Protein AF-A0A958J9A2-F1 (afdb_monomer)

Radius of gyration: 17.76 Å; Cα contacts (8 Å, |Δi|>4): 123; chains: 1; bounding box: 34×30×46 Å

pLDDT: mean 90.01, std 8.42, range [63.38, 97.56]

Structure (mmCIF, N/CA/C/O backbone):
data_AF-A0A958J9A2-F1
#
_entry.id   AF-A0A958J9A2-F1
#
loop_
_atom_site.group_PDB
_atom_site.id
_atom_site.type_symbol
_atom_site.label_atom_id
_atom_site.label_alt_id
_atom_site.label_comp_id
_atom_site.label_asym_id
_atom_site.label_entity_id
_atom_site.label_seq_id
_atom_site.pdbx_PDB_ins_code
_atom_site.Cartn_x
_atom_site.Cartn_y
_atom_site.Cartn_z
_atom_site.occupancy
_atom_site.B_iso_or_equiv
_atom_site.auth_seq_id
_atom_site.auth_comp_id
_atom_site.auth_asym_id
_atom_site.auth_atom_id
_atom_site.pdbx_PDB_model_num
ATOM 1 N N . GLY A 1 1 ? 11.089 -7.197 -10.834 1.00 94.62 1 GLY A N 1
ATOM 2 C CA . GLY A 1 1 ? 10.833 -5.762 -10.682 1.00 94.62 1 GLY A CA 1
ATOM 3 C C . GLY A 1 1 ? 10.872 -5.368 -9.224 1.00 94.62 1 GLY A C 1
ATOM 4 O O . GLY A 1 1 ? 11.139 -6.204 -8.366 1.00 94.62 1 GLY A O 1
ATOM 5 N N . TRP A 1 2 ? 10.614 -4.107 -8.929 1.00 96.62 2 TRP A N 1
ATOM 6 C CA . TRP A 1 2 ? 10.572 -3.596 -7.569 1.00 96.62 2 TRP A CA 1
ATOM 7 C C . TRP A 1 2 ? 9.723 -2.329 -7.471 1.00 96.62 2 TRP A C 1
ATOM 9 O O . TRP A 1 2 ? 9.489 -1.644 -8.465 1.00 96.62 2 TRP A O 1
ATOM 19 N N . VAL A 1 3 ? 9.296 -2.008 -6.252 1.00 96.62 3 VAL A N 1
ATOM 20 C CA . VAL A 1 3 ? 8.685 -0.723 -5.890 1.00 96.62 3 VAL A CA 1
ATOM 21 C C . VAL A 1 3 ? 9.413 -0.114 -4.697 1.00 96.62 3 VAL A C 1
ATOM 23 O O . VAL A 1 3 ? 9.857 -0.834 -3.800 1.00 96.62 3 VAL A O 1
ATOM 26 N N . GLN A 1 4 ? 9.560 1.208 -4.688 1.00 94.62 4 GLN A N 1
ATOM 27 C CA . GLN A 1 4 ? 10.255 1.947 -3.641 1.00 94.62 4 GLN A CA 1
ATOM 28 C C . GLN A 1 4 ? 9.584 3.296 -3.377 1.00 94.62 4 GLN A C 1
ATOM 30 O O . GLN A 1 4 ? 9.312 4.058 -4.303 1.00 94.62 4 GLN A O 1
ATOM 35 N N . ASN A 1 5 ? 9.394 3.627 -2.099 1.00 91.00 5 ASN A N 1
ATOM 36 C CA . ASN A 1 5 ? 9.052 4.990 -1.701 1.00 91.00 5 ASN A CA 1
ATOM 37 C C . ASN A 1 5 ? 10.296 5.882 -1.802 1.00 91.00 5 ASN A C 1
ATOM 39 O O . ASN A 1 5 ? 11.315 5.613 -1.155 1.00 91.00 5 ASN A O 1
ATOM 43 N N . ALA A 1 6 ? 10.189 6.940 -2.598 1.00 88.50 6 ALA A N 1
ATOM 44 C CA . ALA A 1 6 ? 11.208 7.952 -2.824 1.00 88.50 6 ALA A CA 1
ATOM 45 C C . ALA A 1 6 ? 10.767 9.321 -2.278 1.00 88.50 6 ALA A C 1
ATOM 47 O O . ALA A 1 6 ? 9.602 9.539 -1.948 1.00 88.50 6 ALA A O 1
ATOM 48 N N . SER A 1 7 ? 11.689 10.284 -2.207 1.00 82.81 7 SER A N 1
ATOM 49 C CA . SER A 1 7 ? 11.414 11.640 -1.693 1.00 82.81 7 SER A CA 1
ATOM 50 C C . SER A 1 7 ? 10.338 12.410 -2.478 1.00 82.81 7 SER A C 1
ATOM 52 O O . SER A 1 7 ? 9.686 13.291 -1.914 1.00 82.81 7 SER A O 1
ATOM 54 N N . ARG A 1 8 ? 10.117 12.061 -3.754 1.00 82.88 8 ARG A N 1
ATOM 55 C CA . ARG A 1 8 ? 9.135 12.695 -4.654 1.00 82.88 8 ARG A CA 1
ATOM 56 C C . ARG A 1 8 ? 7.876 11.862 -4.925 1.00 82.88 8 ARG A C 1
ATOM 58 O O . ARG A 1 8 ? 7.011 12.314 -5.664 1.00 82.88 8 ARG A O 1
ATOM 65 N N . GLY A 1 9 ? 7.764 10.654 -4.371 1.00 88.19 9 GLY A N 1
ATOM 66 C CA . GLY A 1 9 ? 6.651 9.751 -4.673 1.00 88.19 9 GLY A CA 1
ATOM 67 C C . GLY A 1 9 ? 7.067 8.286 -4.672 1.00 88.19 9 GLY A C 1
ATOM 68 O O . GLY A 1 9 ? 7.893 7.869 -3.866 1.00 88.19 9 GLY A O 1
ATOM 69 N N . VAL A 1 10 ? 6.492 7.499 -5.577 1.00 91.75 10 VAL A N 1
ATOM 70 C CA . VAL A 1 10 ? 6.741 6.057 -5.679 1.00 91.75 10 VAL A CA 1
ATOM 71 C C . VAL A 1 10 ? 7.467 5.761 -6.987 1.00 91.75 10 VAL A C 1
ATOM 73 O O . VAL A 1 10 ? 7.008 6.165 -8.051 1.00 91.75 10 VAL A O 1
ATOM 76 N N . LEU A 1 11 ? 8.591 5.051 -6.903 1.00 93.88 11 LEU A N 1
ATOM 77 C CA . LEU A 1 11 ? 9.329 4.546 -8.059 1.00 93.88 11 LEU A CA 1
ATOM 78 C C . LEU A 1 11 ? 9.040 3.062 -8.243 1.00 93.88 11 LEU A C 1
ATOM 80 O O . LEU A 1 11 ? 9.047 2.299 -7.274 1.00 93.88 11 LEU A O 1
ATOM 84 N N . ILE A 1 12 ? 8.790 2.664 -9.487 1.00 95.94 12 ILE A N 1
ATOM 85 C CA . ILE A 1 12 ? 8.448 1.293 -9.857 1.00 95.94 12 ILE A CA 1
ATOM 86 C C . ILE A 1 12 ? 9.292 0.899 -11.067 1.00 95.94 12 ILE A C 1
ATOM 88 O O . ILE A 1 12 ? 9.311 1.613 -12.065 1.00 95.94 12 ILE A O 1
ATOM 92 N N . GLU A 1 13 ? 9.941 -0.259 -10.996 1.00 96.50 13 GLU A N 1
ATOM 93 C CA . GLU A 1 13 ? 10.573 -0.907 -12.146 1.00 96.50 13 GLU A CA 1
ATOM 94 C C . GLU A 1 13 ? 9.925 -2.280 -12.326 1.00 96.50 13 GLU A C 1
ATOM 96 O O . GLU A 1 13 ? 9.970 -3.134 -11.437 1.00 96.50 13 GLU A O 1
ATOM 101 N N . VAL A 1 14 ? 9.289 -2.502 -13.470 1.00 96.38 14 VAL A N 1
ATOM 102 C CA . VAL A 1 14 ? 8.634 -3.767 -13.817 1.00 96.38 14 VAL A CA 1
ATOM 103 C C . VAL A 1 14 ? 9.166 -4.257 -15.151 1.00 96.38 14 VAL A C 1
ATOM 105 O O . VAL A 1 14 ? 9.458 -3.470 -16.043 1.00 96.38 14 VAL A O 1
ATOM 108 N N . GLU A 1 15 ? 9.298 -5.571 -15.268 1.00 96.62 15 GLU A N 1
ATOM 109 C CA . GLU A 1 15 ? 9.814 -6.238 -16.456 1.00 96.62 15 GLU A CA 1
ATOM 110 C C . GLU A 1 15 ? 8.806 -7.307 -16.867 1.00 96.62 15 GLU A C 1
ATOM 112 O O . GLU A 1 15 ? 8.262 -8.011 -16.014 1.00 96.62 15 GLU A O 1
ATOM 117 N N . GLY A 1 16 ? 8.515 -7.391 -18.161 1.00 94.75 16 GLY A N 1
ATOM 118 C CA . GLY A 1 16 ? 7.512 -8.299 -18.697 1.00 94.75 16 GLY A CA 1
ATOM 119 C C . GLY A 1 16 ? 7.237 -8.032 -20.170 1.00 94.75 16 GLY A C 1
ATOM 120 O O . GLY A 1 16 ? 7.889 -7.207 -20.807 1.00 94.75 16 GLY A O 1
ATOM 121 N N . THR A 1 17 ? 6.249 -8.732 -20.721 1.00 95.44 17 THR A N 1
ATOM 122 C CA . THR A 1 17 ? 5.811 -8.500 -22.101 1.00 95.44 17 THR A CA 1
ATOM 123 C C . THR A 1 17 ? 5.141 -7.133 -22.236 1.00 95.44 17 THR A C 1
ATOM 125 O O . THR A 1 17 ? 4.502 -6.651 -21.301 1.00 95.44 17 THR A O 1
ATOM 128 N N . MET A 1 18 ? 5.198 -6.533 -23.428 1.00 94.50 18 MET A N 1
ATOM 129 C CA . MET A 1 18 ? 4.540 -5.244 -23.694 1.00 94.50 18 MET 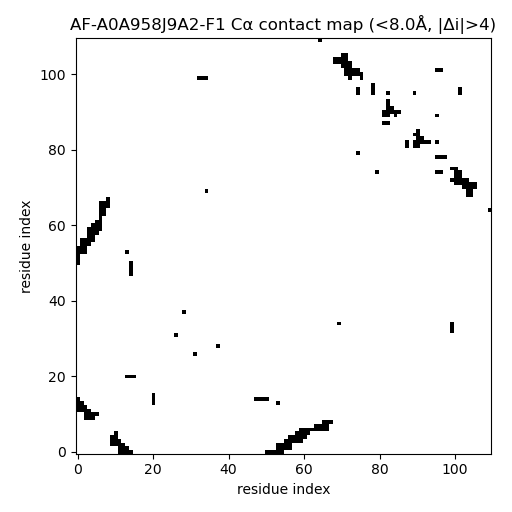A CA 1
ATOM 130 C C . MET A 1 18 ? 3.039 -5.255 -23.370 1.00 94.50 18 MET A C 1
ATOM 132 O O . MET A 1 18 ? 2.512 -4.268 -22.866 1.00 94.50 18 MET A O 1
ATOM 136 N N . ALA A 1 19 ? 2.356 -6.383 -23.593 1.00 96.56 19 ALA A N 1
ATOM 137 C CA . ALA A 1 19 ? 0.949 -6.541 -23.232 1.00 96.56 19 ALA A CA 1
ATOM 138 C C . ALA A 1 19 ? 0.735 -6.494 -21.708 1.00 96.56 19 ALA A C 1
ATOM 140 O O . ALA A 1 19 ? -0.143 -5.776 -21.231 1.00 96.56 19 ALA A O 1
ATOM 141 N N . ALA A 1 20 ? 1.559 -7.211 -20.937 1.00 95.69 20 ALA A N 1
ATOM 142 C CA . ALA A 1 20 ? 1.479 -7.205 -19.479 1.00 95.69 20 ALA A CA 1
ATOM 143 C C . ALA A 1 20 ? 1.817 -5.824 -18.894 1.00 95.69 20 ALA A C 1
ATOM 145 O O . ALA A 1 20 ? 1.130 -5.361 -17.984 1.00 95.69 20 ALA A O 1
ATOM 146 N N . LEU A 1 21 ? 2.826 -5.144 -19.450 1.00 95.44 21 LEU A N 1
ATOM 147 C CA . LEU A 1 21 ? 3.190 -3.779 -19.064 1.00 95.44 21 LEU A CA 1
ATOM 148 C C . LEU A 1 21 ? 2.060 -2.786 -19.364 1.00 95.44 21 LEU A C 1
ATOM 150 O O . LEU A 1 21 ? 1.734 -1.962 -18.513 1.00 95.44 21 LEU A O 1
ATOM 154 N N . GLY A 1 22 ? 1.406 -2.904 -20.524 1.00 95.31 22 GLY A N 1
ATOM 155 C CA . GLY A 1 22 ? 0.248 -2.078 -20.874 1.00 95.31 22 GLY A CA 1
ATOM 156 C C . GLY A 1 22 ? -0.915 -2.245 -19.893 1.00 95.31 22 GLY A C 1
ATOM 157 O O . GLY A 1 22 ? -1.480 -1.256 -19.428 1.00 95.31 22 GLY A O 1
ATOM 158 N N . VAL A 1 23 ? -1.231 -3.488 -19.511 1.00 96.69 23 VAL A N 1
ATOM 159 C CA . VAL A 1 23 ? -2.256 -3.775 -18.493 1.00 96.69 23 VAL A CA 1
ATOM 160 C C . VAL A 1 23 ? -1.857 -3.203 -17.133 1.00 96.69 23 VAL A C 1
ATOM 162 O O . VAL A 1 23 ? -2.680 -2.579 -16.468 1.00 96.69 23 VAL A O 1
ATOM 165 N N . PHE A 1 24 ? -0.604 -3.386 -16.717 1.00 95.56 24 PHE A N 1
ATOM 166 C CA . PHE A 1 24 ? -0.107 -2.866 -15.444 1.00 95.56 24 PHE A CA 1
ATOM 167 C C . PHE A 1 24 ? -0.262 -1.342 -15.356 1.00 95.56 24 PHE A C 1
ATOM 169 O O . PHE A 1 24 ? -0.841 -0.836 -14.395 1.00 95.56 24 PHE A O 1
ATOM 176 N N . LEU A 1 25 ? 0.177 -0.620 -16.389 1.00 94.50 25 LEU A N 1
ATOM 177 C CA . LEU A 1 25 ? 0.084 0.839 -16.459 1.00 94.50 25 LEU A CA 1
ATOM 178 C C . LEU A 1 25 ? -1.367 1.334 -16.454 1.00 94.50 25 LEU A C 1
ATOM 180 O O . LEU A 1 25 ? -1.676 2.303 -15.764 1.00 94.50 25 LEU A O 1
ATOM 184 N N . ALA A 1 26 ? -2.270 0.648 -17.162 1.00 94.62 26 ALA A N 1
ATOM 185 C CA . ALA A 1 26 ? -3.690 0.994 -17.180 1.00 94.62 26 ALA A CA 1
ATOM 186 C C . ALA A 1 26 ? -4.377 0.781 -15.818 1.00 94.62 26 ALA A C 1
ATOM 188 O O . ALA A 1 26 ? -5.263 1.553 -15.446 1.00 94.62 26 ALA A O 1
ATOM 189 N N . ARG A 1 27 ? -3.956 -0.237 -15.055 1.00 95.81 27 ARG A N 1
ATOM 190 C CA . ARG A 1 27 ? -4.542 -0.570 -13.747 1.00 95.81 27 ARG A CA 1
ATOM 191 C C . ARG A 1 27 ? -4.132 0.394 -12.639 1.00 95.81 27 ARG A C 1
ATOM 193 O O . ARG A 1 27 ? -4.937 0.617 -11.743 1.00 95.81 27 ARG A O 1
ATOM 200 N N . ILE A 1 28 ? -2.947 1.011 -12.694 1.00 94.00 28 ILE A N 1
ATOM 201 C CA . ILE A 1 28 ? -2.481 1.953 -11.654 1.00 94.00 28 ILE A CA 1
ATOM 202 C C . ILE A 1 28 ? -3.521 3.046 -11.339 1.00 94.00 28 ILE A C 1
ATOM 204 O O . ILE A 1 28 ? -3.914 3.155 -10.179 1.00 94.00 28 ILE A O 1
ATOM 208 N N . PRO A 1 29 ? -4.000 3.857 -12.303 1.00 91.44 29 PRO A N 1
ATOM 209 C CA . PRO A 1 29 ? -4.974 4.905 -12.003 1.00 91.44 29 PRO A CA 1
ATOM 210 C C . PRO A 1 29 ? -6.372 4.362 -11.665 1.00 91.44 29 PRO A C 1
ATOM 212 O O . PRO A 1 29 ? -7.103 5.024 -10.930 1.00 91.44 29 PRO A O 1
ATOM 215 N N . GLN A 1 30 ? -6.743 3.184 -12.180 1.00 92.25 30 GLN A N 1
ATOM 216 C CA . GLN A 1 30 ? -8.074 2.584 -12.003 1.00 92.25 30 GLN A CA 1
ATOM 217 C C . GLN A 1 30 ? -8.239 1.889 -10.646 1.00 92.25 30 GLN A C 1
ATOM 219 O O . GLN A 1 30 ? -9.298 1.968 -10.032 1.00 92.25 30 GLN A O 1
ATOM 224 N N . GLU A 1 31 ? -7.185 1.227 -10.173 1.00 93.62 31 GLU A N 1
ATOM 225 C CA . GLU A 1 31 ? -7.185 0.393 -8.966 1.00 93.62 31 GLU A CA 1
ATOM 226 C C . GLU A 1 31 ? -6.390 1.022 -7.817 1.00 93.62 31 GLU A C 1
ATOM 228 O O . GLU A 1 31 ? -6.125 0.371 -6.802 1.00 93.62 31 GLU A O 1
ATOM 233 N N . LYS A 1 32 ? -5.995 2.297 -7.948 1.00 88.81 32 LYS A N 1
ATOM 234 C CA . LYS A 1 32 ? -5.334 3.022 -6.861 1.00 88.81 32 LYS A CA 1
ATOM 235 C C . LYS A 1 32 ? -6.199 2.991 -5.590 1.00 88.81 32 LYS A C 1
ATOM 237 O O . LYS A 1 32 ? -7.428 3.074 -5.678 1.00 88.81 32 LYS A O 1
ATOM 242 N N . PRO A 1 33 ? -5.584 2.974 -4.394 1.00 86.12 33 PRO A N 1
ATOM 243 C CA . PRO A 1 33 ? -6.325 3.124 -3.149 1.00 86.12 33 PRO A CA 1
ATOM 244 C C . PRO A 1 3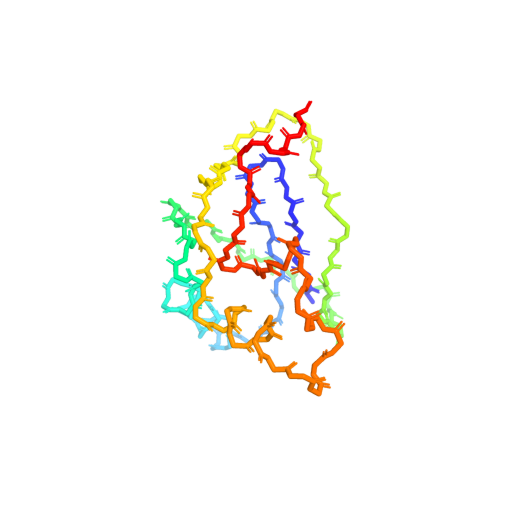3 ? -7.209 4.378 -3.173 1.00 86.12 33 PRO A C 1
ATOM 246 O O . PRO A 1 33 ? -6.810 5.414 -3.707 1.00 86.12 33 PRO A O 1
ATOM 249 N N . ALA A 1 34 ? -8.388 4.313 -2.549 1.00 82.62 34 ALA A N 1
ATOM 250 C CA . ALA A 1 34 ? -9.362 5.412 -2.574 1.00 82.62 34 ALA A CA 1
ATOM 251 C C . ALA A 1 34 ? -8.777 6.751 -2.086 1.00 82.62 34 ALA A C 1
ATOM 253 O O . ALA A 1 34 ? -9.076 7.803 -2.641 1.00 82.62 34 ALA A O 1
ATOM 254 N N . GLN A 1 35 ? -7.892 6.689 -1.088 1.00 80.25 35 GLN A N 1
ATOM 255 C CA . GLN A 1 35 ? -7.238 7.852 -0.485 1.00 80.25 35 GLN A CA 1
ATOM 256 C C . GLN A 1 35 ? -6.018 8.346 -1.282 1.00 80.25 35 GLN A C 1
ATOM 258 O O . GLN A 1 35 ? -5.476 9.404 -0.981 1.00 80.25 35 GLN A O 1
ATOM 263 N N . ALA A 1 36 ? -5.545 7.596 -2.284 1.00 84.31 36 ALA A N 1
ATOM 264 C CA . ALA A 1 36 ? -4.384 7.991 -3.070 1.00 84.31 36 ALA A CA 1
ATOM 265 C C . ALA A 1 36 ? -4.761 9.087 -4.078 1.00 84.31 36 ALA A C 1
ATOM 267 O O . ALA A 1 36 ? -5.642 8.895 -4.923 1.00 84.31 36 ALA A O 1
ATOM 268 N N . CYS A 1 37 ? -4.055 10.217 -4.026 1.00 84.50 37 CYS A N 1
ATOM 269 C CA . CYS A 1 37 ? -4.132 11.266 -5.037 1.00 84.50 37 CYS A CA 1
ATOM 270 C C . CYS A 1 37 ? -2.952 11.122 -6.003 1.00 84.50 37 CYS A C 1
ATOM 272 O O . CYS A 1 37 ? -1.798 11.272 -5.605 1.00 84.50 37 CYS A O 1
ATOM 274 N N . LEU A 1 38 ? -3.244 10.789 -7.260 1.00 87.50 38 LEU A N 1
ATOM 275 C CA . LEU A 1 38 ? -2.240 10.605 -8.303 1.00 87.50 38 LEU A CA 1
ATOM 276 C C . LEU A 1 38 ? -2.140 11.897 -9.118 1.00 87.50 38 LEU A C 1
ATOM 278 O O . LEU A 1 38 ? -3.060 12.215 -9.864 1.00 87.50 38 LEU A O 1
ATOM 282 N N . LEU A 1 39 ? -1.050 12.647 -8.942 1.00 87.69 39 LEU A N 1
ATOM 283 C CA . LEU A 1 39 ? -0.829 13.907 -9.662 1.00 87.69 39 LEU A CA 1
ATOM 284 C C . LEU A 1 39 ? -0.309 13.677 -11.084 1.00 87.69 39 LEU A C 1
ATOM 286 O O . LEU A 1 39 ? -0.759 14.323 -12.025 1.00 87.69 39 LEU A O 1
ATOM 290 N N . SER A 1 40 ? 0.643 12.759 -11.232 1.00 89.31 40 SER A N 1
ATOM 291 C CA . SER A 1 40 ? 1.254 12.411 -12.509 1.00 89.31 40 SER A CA 1
ATOM 292 C C . SER A 1 40 ? 1.755 10.968 -12.494 1.00 89.31 40 SER A C 1
ATOM 294 O O . SER A 1 40 ? 1.995 10.381 -11.436 1.00 89.31 40 SER A O 1
ATOM 296 N N . VAL A 1 41 ? 1.894 10.398 -13.691 1.00 92.06 41 VAL A N 1
ATOM 297 C CA . VAL A 1 41 ? 2.563 9.119 -13.939 1.00 92.06 41 VAL A CA 1
ATOM 298 C C . VAL A 1 41 ? 3.544 9.346 -15.076 1.00 92.06 41 VAL A C 1
ATOM 300 O O . VAL A 1 41 ? 3.146 9.753 -16.165 1.00 92.06 41 VAL A O 1
ATOM 303 N N . GLU A 1 42 ? 4.816 9.080 -14.816 1.00 92.88 42 GLU A N 1
ATOM 304 C CA . GLU A 1 42 ? 5.882 9.141 -15.811 1.00 92.88 42 GLU A CA 1
ATOM 305 C C . GLU A 1 42 ? 6.410 7.727 -16.040 1.00 92.88 42 GLU A C 1
ATOM 307 O O . GLU A 1 42 ? 6.632 6.976 -15.088 1.00 92.88 42 GLU A O 1
ATOM 312 N N . GLN A 1 43 ? 6.590 7.351 -17.305 1.00 93.75 43 GLN A N 1
ATOM 313 C CA . GLN A 1 43 ? 7.052 6.021 -17.689 1.00 93.75 43 GLN A CA 1
ATOM 314 C C . GLN A 1 43 ? 8.167 6.118 -18.725 1.00 93.75 43 GLN A C 1
ATOM 316 O O . GLN A 1 43 ? 8.114 6.942 -19.639 1.00 93.75 43 GLN A O 1
ATOM 321 N N . VAL A 1 44 ? 9.155 5.239 -18.597 1.00 95.31 44 VAL A N 1
ATOM 322 C CA . VAL A 1 44 ? 10.264 5.086 -19.541 1.00 95.31 44 VAL A CA 1
ATOM 323 C C . VAL A 1 44 ? 10.495 3.592 -19.744 1.00 95.31 44 VAL A C 1
ATOM 325 O O . VAL A 1 44 ? 10.434 2.823 -18.786 1.00 95.31 44 VAL A O 1
ATOM 328 N N . TYR A 1 45 ? 10.743 3.179 -20.986 1.00 95.00 45 TYR A N 1
ATOM 329 C CA . TYR A 1 45 ? 11.115 1.801 -21.301 1.00 95.00 45 TYR A CA 1
ATOM 330 C C . TYR A 1 45 ? 12.626 1.621 -21.153 1.00 95.00 45 TYR A C 1
ATOM 332 O O . TYR A 1 45 ? 13.400 2.463 -21.606 1.00 95.00 45 TYR A O 1
ATOM 340 N N . LEU A 1 46 ? 13.026 0.528 -20.510 1.00 94.06 46 LEU A N 1
ATOM 341 C CA . LEU A 1 46 ? 14.415 0.172 -20.232 1.00 94.06 46 LEU A CA 1
ATOM 342 C C . LEU A 1 46 ? 14.710 -1.222 -20.782 1.00 94.06 46 LEU A 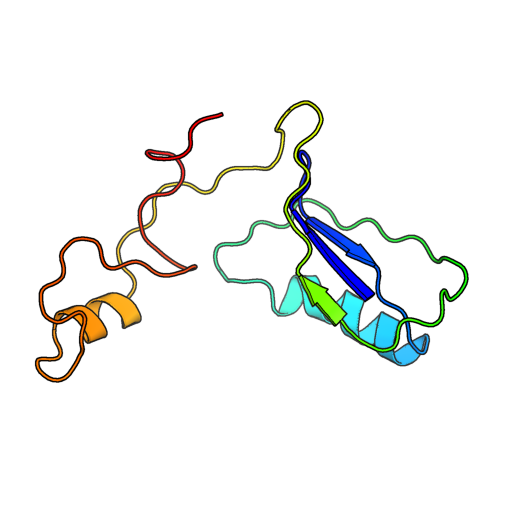C 1
ATOM 344 O O . LEU A 1 46 ? 13.789 -2.015 -20.999 1.00 94.06 46 LEU A O 1
ATOM 348 N N . ASP A 1 47 ? 15.993 -1.527 -20.953 1.00 94.50 47 ASP A N 1
ATOM 349 C CA . ASP A 1 47 ? 16.417 -2.875 -21.307 1.00 94.50 47 ASP A CA 1
ATOM 350 C C . ASP A 1 47 ? 16.098 -3.870 -20.175 1.00 94.50 47 ASP A C 1
ATOM 352 O O . ASP A 1 47 ? 16.258 -3.533 -18.993 1.00 94.50 47 ASP A O 1
ATOM 356 N N .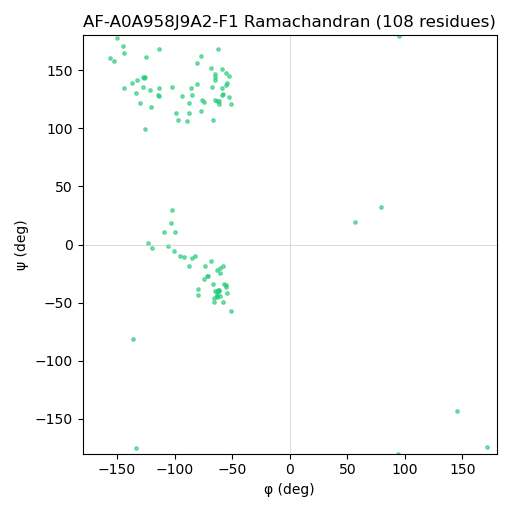 PRO A 1 48 ? 15.670 -5.103 -20.508 1.00 92.69 48 PRO A N 1
ATOM 357 C CA . PRO A 1 48 ? 15.373 -6.130 -19.517 1.00 92.69 48 PRO A CA 1
ATOM 358 C C . PRO A 1 48 ? 16.597 -6.438 -18.649 1.00 92.69 48 PRO A C 1
ATOM 360 O O . PRO A 1 48 ? 17.702 -6.635 -19.157 1.00 92.69 48 PRO A O 1
ATOM 363 N N . ARG A 1 49 ? 16.398 -6.527 -17.333 1.00 93.62 49 ARG A N 1
ATOM 364 C CA . ARG A 1 49 ? 17.451 -6.886 -16.371 1.00 93.62 49 ARG A CA 1
ATOM 365 C C . ARG A 1 49 ? 17.375 -8.342 -15.921 1.00 93.62 49 ARG A C 1
ATOM 367 O O . ARG A 1 49 ? 18.264 -8.791 -15.201 1.00 93.62 49 ARG A O 1
ATOM 374 N N . GLY A 1 50 ? 16.346 -9.083 -16.333 1.00 94.00 50 GLY A N 1
ATOM 375 C CA . GLY A 1 50 ? 16.156 -10.490 -15.998 1.00 94.00 50 GLY A CA 1
ATOM 376 C C . GLY A 1 50 ? 15.587 -10.708 -14.598 1.00 94.00 50 GLY A C 1
ATOM 377 O O . GLY A 1 50 ? 15.928 -11.698 -13.942 1.00 94.00 50 GLY A O 1
ATOM 378 N N . TYR A 1 51 ? 14.747 -9.794 -14.100 1.00 94.12 51 TYR A N 1
ATOM 379 C CA . TYR A 1 51 ? 14.163 -9.940 -12.767 1.00 94.12 51 TYR A CA 1
ATOM 380 C C . TYR A 1 51 ? 13.270 -11.184 -12.650 1.00 94.12 51 TYR A C 1
ATOM 382 O O . TYR A 1 51 ? 12.261 -11.298 -13.336 1.00 94.12 51 TYR A O 1
ATOM 390 N N . GLN A 1 52 ? 13.577 -12.057 -11.689 1.00 93.44 52 GLN A N 1
ATOM 391 C CA . GLN A 1 52 ? 12.807 -13.287 -11.438 1.00 93.44 52 GLN A CA 1
ATOM 392 C C . GLN A 1 52 ? 11.616 -13.090 -10.488 1.00 93.44 52 GLN A C 1
ATOM 394 O O . GLN A 1 52 ? 10.713 -13.918 -10.433 1.00 93.44 52 GLN A O 1
ATOM 399 N N . GLN A 1 53 ? 11.612 -11.999 -9.721 1.00 95.19 53 GLN A N 1
ATOM 400 C CA . GLN A 1 53 ? 10.595 -11.718 -8.710 1.00 95.19 53 GLN A CA 1
ATOM 401 C C . GLN A 1 53 ? 10.286 -10.225 -8.606 1.00 95.19 53 GLN A C 1
ATOM 403 O O . GLN A 1 53 ? 10.965 -9.384 -9.209 1.00 95.19 53 GLN A O 1
ATOM 408 N N . PHE A 1 54 ? 9.239 -9.897 -7.851 1.00 96.19 54 PHE A N 1
ATOM 409 C CA . PHE A 1 54 ? 8.851 -8.527 -7.538 1.00 96.19 54 PHE A CA 1
ATOM 410 C C . PHE A 1 54 ? 9.003 -8.250 -6.043 1.00 96.19 54 PHE A C 1
ATOM 412 O O . PHE A 1 54 ? 8.479 -8.997 -5.221 1.00 96.19 54 PHE A O 1
ATOM 419 N N . GLU A 1 55 ? 9.698 -7.168 -5.693 1.00 96.81 55 GLU A N 1
ATOM 420 C CA . GLU A 1 55 ? 10.040 -6.851 -4.303 1.00 96.81 55 GLU A CA 1
ATOM 421 C C . GLU A 1 55 ? 9.634 -5.431 -3.896 1.00 96.81 55 GLU A C 1
ATOM 423 O O . GLU A 1 55 ? 9.772 -4.473 -4.659 1.00 96.81 55 GLU A O 1
ATOM 428 N N . ILE A 1 56 ? 9.206 -5.275 -2.642 1.00 96.38 56 ILE A N 1
ATOM 429 C CA . ILE A 1 56 ? 9.024 -3.964 -2.010 1.00 96.38 56 ILE A CA 1
ATOM 430 C C . ILE A 1 56 ? 10.351 -3.584 -1.347 1.00 96.38 56 ILE A C 1
ATOM 432 O O . ILE A 1 56 ? 10.734 -4.155 -0.325 1.00 96.38 56 ILE A O 1
ATOM 436 N N . ARG A 1 57 ? 11.079 -2.635 -1.941 1.00 95.06 57 ARG A N 1
ATOM 437 C CA . ARG A 1 57 ? 12.393 -2.197 -1.451 1.00 95.06 57 ARG A CA 1
ATOM 438 C C . ARG A 1 57 ? 12.264 -1.210 -0.296 1.00 95.06 57 ARG A C 1
ATOM 440 O O . ARG A 1 57 ? 11.277 -0.486 -0.175 1.00 95.06 57 ARG A O 1
ATOM 447 N N . LYS A 1 58 ? 13.317 -1.139 0.529 1.00 92.69 58 LYS A N 1
ATOM 448 C CA . LYS A 1 58 ? 13.442 -0.120 1.583 1.00 92.69 58 LYS A CA 1
ATOM 449 C C . LYS A 1 58 ? 13.309 1.277 0.981 1.00 92.69 58 LYS A C 1
ATOM 451 O O . LYS A 1 58 ? 13.908 1.555 -0.058 1.00 92.69 58 LYS A O 1
ATOM 456 N N . SER A 1 59 ? 12.564 2.148 1.651 1.00 89.69 59 SER A N 1
ATOM 457 C CA . SER A 1 59 ? 12.412 3.546 1.249 1.00 89.69 59 SER A CA 1
ATOM 458 C C . SER A 1 59 ? 13.774 4.223 1.091 1.00 89.69 59 SER A C 1
ATOM 460 O O . SER A 1 59 ? 14.670 4.019 1.911 1.00 89.69 59 SER A O 1
ATOM 462 N N . ASN A 1 60 ? 13.918 5.045 0.055 1.00 83.69 60 ASN A N 1
ATOM 463 C CA . ASN A 1 60 ? 15.080 5.905 -0.133 1.00 83.69 60 ASN A CA 1
ATOM 464 C C . ASN A 1 60 ? 14.609 7.346 -0.302 1.00 83.69 60 ASN A C 1
ATOM 466 O O . ASN A 1 60 ? 14.188 7.764 -1.375 1.00 83.69 60 ASN A O 1
ATOM 470 N N . THR A 1 61 ? 14.686 8.109 0.780 1.00 71.81 61 THR A N 1
ATOM 471 C CA . THR A 1 61 ? 14.225 9.497 0.829 1.00 71.81 61 THR A CA 1
ATOM 472 C C . THR A 1 61 ? 15.378 10.491 0.735 1.00 71.81 61 TH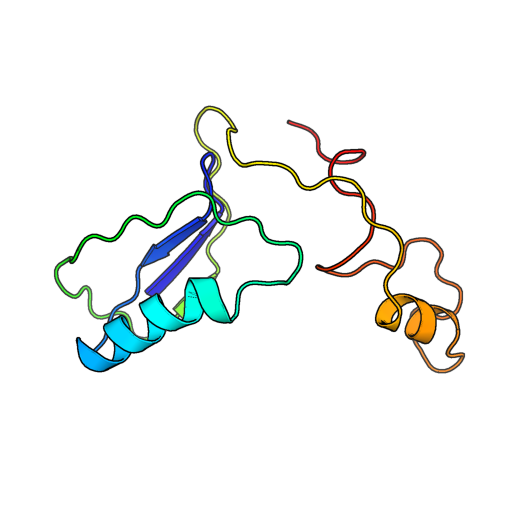R A C 1
ATOM 474 O O . THR A 1 61 ? 15.287 11.572 1.306 1.00 71.81 61 THR A O 1
ATOM 477 N N . ALA A 1 62 ? 16.472 10.146 0.049 1.00 71.81 62 ALA A N 1
ATOM 478 C CA . ALA A 1 62 ? 17.534 11.108 -0.217 1.00 71.81 62 ALA A CA 1
ATOM 479 C C . ALA A 1 62 ? 16.974 12.322 -0.993 1.00 71.81 62 ALA A C 1
ATOM 481 O O . ALA A 1 62 ? 16.278 12.172 -2.004 1.00 71.81 62 ALA A O 1
ATOM 482 N N . GLY A 1 63 ? 17.261 13.530 -0.501 1.00 65.75 63 GLY A N 1
ATOM 483 C CA . GLY A 1 63 ? 16.784 14.791 -1.076 1.00 65.75 63 GLY A CA 1
ATOM 484 C C . GLY A 1 63 ? 15.482 15.333 -0.458 1.00 65.75 63 GLY A C 1
ATOM 485 O O . GLY A 1 63 ? 14.931 14.743 0.469 1.00 65.75 63 GLY A O 1
ATOM 486 N N . PRO A 1 64 ? 14.990 16.489 -0.942 1.00 64.06 64 PRO A N 1
ATOM 487 C CA . PRO A 1 64 ? 13.849 17.181 -0.347 1.00 64.06 64 PRO A CA 1
ATOM 488 C C . PRO A 1 64 ? 12.556 16.361 -0.462 1.00 64.06 64 PRO A C 1
ATOM 490 O O . PRO A 1 64 ? 12.136 15.991 -1.564 1.00 64.06 64 PRO A O 1
ATOM 493 N N . LYS A 1 65 ? 11.912 16.105 0.685 1.00 65.44 65 LYS A N 1
ATOM 494 C CA . LYS A 1 65 ? 10.607 15.436 0.776 1.00 65.44 65 LYS A CA 1
ATOM 495 C C . LYS A 1 65 ? 9.536 16.343 0.166 1.00 65.44 65 LYS A C 1
ATOM 497 O O . LYS A 1 65 ? 9.173 17.362 0.740 1.00 65.44 65 LYS A O 1
ATOM 502 N N . THR A 1 66 ? 9.058 15.975 -1.014 1.00 66.81 66 THR A N 1
ATOM 503 C CA . THR A 1 66 ? 8.004 16.696 -1.755 1.00 66.81 66 THR A CA 1
ATOM 504 C C . THR A 1 66 ? 6.775 15.825 -2.000 1.00 66.81 66 THR A C 1
ATOM 506 O O . THR A 1 66 ? 5.777 16.306 -2.528 1.00 66.81 66 THR A O 1
ATOM 509 N N . ALA A 1 67 ? 6.822 14.553 -1.593 1.00 67.25 67 ALA A N 1
ATOM 510 C CA . ALA A 1 67 ? 5.660 13.680 -1.608 1.00 67.25 67 ALA A CA 1
ATOM 511 C C . ALA A 1 67 ? 4.539 14.267 -0.733 1.00 67.25 67 ALA A C 1
ATOM 513 O O . ALA A 1 67 ? 4.760 14.605 0.432 1.00 67.25 67 ALA A O 1
ATOM 514 N N . LEU A 1 68 ? 3.335 14.375 -1.302 1.00 71.31 68 LEU A N 1
ATOM 515 C CA . LEU A 1 68 ? 2.153 14.832 -0.580 1.00 71.31 68 LEU A CA 1
ATOM 516 C C . LEU A 1 68 ? 1.848 13.885 0.583 1.00 71.31 68 LEU A C 1
ATOM 518 O O . LEU A 1 68 ? 1.650 12.684 0.394 1.00 71.31 68 LEU A O 1
ATOM 522 N N . ILE A 1 69 ? 1.783 14.446 1.786 1.00 74.25 69 ILE A N 1
ATOM 523 C CA . ILE A 1 69 ? 1.342 13.732 2.978 1.00 74.25 69 ILE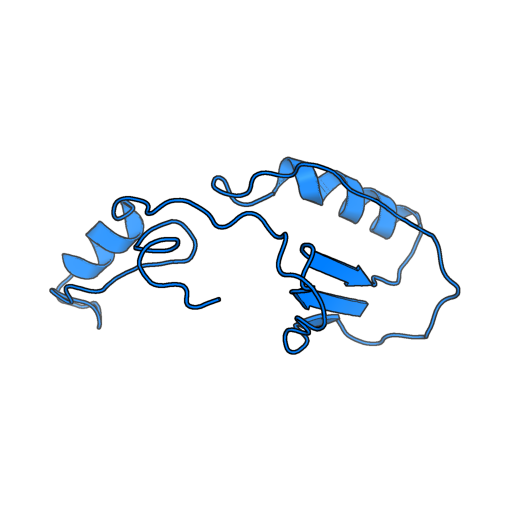 A CA 1
ATOM 524 C C . ILE A 1 69 ? -0.183 13.810 3.034 1.00 74.25 69 ILE A C 1
ATOM 526 O O . ILE A 1 69 ? -0.761 14.890 2.924 1.00 74.25 69 ILE A O 1
ATOM 530 N N . LEU A 1 70 ? -0.834 12.657 3.194 1.00 78.88 70 LEU A N 1
ATOM 531 C CA . LEU A 1 70 ? -2.284 12.611 3.360 1.00 78.88 70 LEU A CA 1
ATOM 532 C C . LEU A 1 70 ? -2.705 13.300 4.666 1.00 78.88 70 LEU A C 1
ATOM 534 O O . LEU A 1 70 ? -1.983 13.199 5.662 1.00 78.88 70 LEU A O 1
ATOM 538 N N . PRO A 1 71 ? -3.881 13.952 4.689 1.00 84.50 71 PRO A N 1
ATOM 539 C CA . PRO A 1 71 ? -4.461 14.432 5.934 1.00 84.50 71 PRO A CA 1
ATOM 540 C C . PRO A 1 71 ? -4.774 13.261 6.873 1.00 84.50 71 PRO A C 1
ATOM 542 O O . PRO A 1 71 ? -4.777 12.092 6.477 1.00 84.50 71 PRO A O 1
ATOM 545 N N . ASP A 1 72 ? -5.073 13.583 8.126 1.00 86.75 72 ASP A N 1
ATOM 546 C CA . ASP A 1 72 ? -5.593 12.606 9.077 1.00 86.75 72 ASP A CA 1
ATOM 547 C C . ASP A 1 72 ? -7.004 12.166 8.665 1.00 86.75 72 ASP A C 1
ATOM 549 O O . ASP A 1 72 ? -7.840 12.990 8.288 1.00 86.75 72 ASP A O 1
ATOM 553 N N . ILE A 1 73 ? -7.278 10.860 8.725 1.00 89.06 73 ILE A N 1
ATOM 554 C CA . ILE A 1 73 ? -8.534 10.274 8.238 1.00 89.06 73 ILE A CA 1
ATOM 555 C C . ILE A 1 73 ? -9.239 9.551 9.387 1.00 89.06 73 ILE A C 1
ATOM 557 O O . ILE A 1 73 ? -8.630 8.748 10.096 1.00 89.06 73 ILE A O 1
ATOM 561 N N . ALA A 1 74 ? -10.541 9.793 9.553 1.00 91.81 74 ALA A N 1
ATOM 562 C CA . ALA A 1 74 ? -11.357 9.118 10.562 1.00 91.81 74 ALA A CA 1
ATOM 563 C C . ALA A 1 74 ? -11.352 7.586 10.391 1.00 91.81 74 ALA A C 1
ATOM 565 O O . ALA A 1 74 ? -11.214 7.072 9.280 1.00 91.81 74 ALA A O 1
ATOM 566 N N . THR A 1 75 ? -11.516 6.850 11.493 1.00 93.12 75 THR A N 1
ATOM 567 C CA . THR A 1 75 ? -11.525 5.378 11.514 1.00 93.12 75 THR A CA 1
ATOM 568 C C . THR A 1 75 ? -12.521 4.802 10.504 1.00 93.12 75 THR A C 1
ATOM 570 O O . THR A 1 75 ? -13.696 5.162 10.504 1.00 93.12 75 THR A O 1
ATOM 573 N N . CYS A 1 76 ? -12.061 3.891 9.643 1.00 94.25 76 CYS A N 1
ATOM 574 C CA . CYS A 1 76 ? -12.912 3.285 8.621 1.00 94.25 76 CYS A CA 1
ATOM 575 C C . CYS A 1 76 ? -13.851 2.205 9.207 1.00 94.25 76 CYS A C 1
ATOM 577 O O . CYS A 1 76 ? -13.564 1.660 10.280 1.00 94.25 76 CYS A O 1
ATOM 579 N N . PRO A 1 77 ? -14.931 1.819 8.493 1.00 95.31 77 PRO A N 1
ATOM 580 C CA . PRO A 1 77 ? -15.874 0.798 8.962 1.00 95.31 77 PRO A CA 1
ATOM 581 C C . PRO A 1 77 ? -15.225 -0.554 9.285 1.00 95.31 77 PRO A C 1
ATOM 583 O O . PRO A 1 77 ? -15.631 -1.218 10.234 1.00 95.31 77 PRO A O 1
ATOM 586 N N . GLN A 1 78 ? -14.186 -0.943 8.539 1.00 94.88 78 GLN A N 1
ATOM 587 C CA . GLN A 1 78 ? -13.458 -2.189 8.785 1.00 94.88 78 GLN A CA 1
ATOM 588 C C . GLN A 1 78 ? -12.719 -2.152 10.126 1.00 94.88 78 GLN A C 1
ATOM 590 O O . GLN A 1 78 ? -12.872 -3.061 10.935 1.00 94.88 78 GLN A O 1
ATOM 595 N N . CYS A 1 79 ? -11.961 -1.085 10.396 1.00 95.44 79 CYS A N 1
ATOM 596 C CA . CYS A 1 79 ? -11.302 -0.917 11.689 1.00 95.44 79 CYS A CA 1
ATOM 597 C C . CYS A 1 79 ? -12.325 -0.822 12.825 1.00 95.44 79 CYS A C 1
ATOM 599 O O . CYS A 1 79 ? -12.112 -1.415 13.874 1.00 95.44 79 CYS A O 1
ATOM 601 N N . LEU A 1 80 ? -13.459 -0.145 12.617 1.00 96.25 80 LEU A N 1
ATOM 602 C CA . LEU A 1 80 ? -14.521 -0.081 13.622 1.00 96.25 80 LEU A CA 1
ATOM 603 C C . LEU A 1 80 ? -15.090 -1.470 13.955 1.00 96.25 80 LEU A C 1
ATOM 605 O O . LEU A 1 80 ? -15.333 -1.760 15.125 1.00 96.25 80 LEU A O 1
ATOM 609 N N . ALA A 1 81 ? -15.264 -2.339 12.957 1.00 96.69 81 ALA A N 1
ATOM 610 C CA . ALA A 1 81 ? -15.687 -3.720 13.176 1.00 96.69 81 ALA A CA 1
ATOM 611 C C . ALA A 1 81 ? -14.652 -4.512 13.995 1.00 96.69 81 ALA A C 1
ATOM 613 O O . ALA A 1 81 ? -15.025 -5.180 14.953 1.00 96.69 81 ALA A O 1
ATOM 614 N N . GLU A 1 82 ? -13.356 -4.377 13.686 1.00 96.38 82 GLU A N 1
ATOM 615 C CA . GLU A 1 82 ? -12.280 -5.050 14.433 1.00 96.38 82 GLU A CA 1
ATOM 616 C C . GLU A 1 82 ? -12.225 -4.631 15.909 1.00 96.38 82 GLU A C 1
ATOM 618 O O . GLU A 1 82 ? -11.988 -5.467 16.778 1.00 96.38 82 GLU A O 1
ATOM 623 N N . ILE A 1 83 ? -12.449 -3.348 16.209 1.00 97.06 83 ILE A N 1
ATOM 624 C CA . ILE A 1 83 ? -12.403 -2.836 17.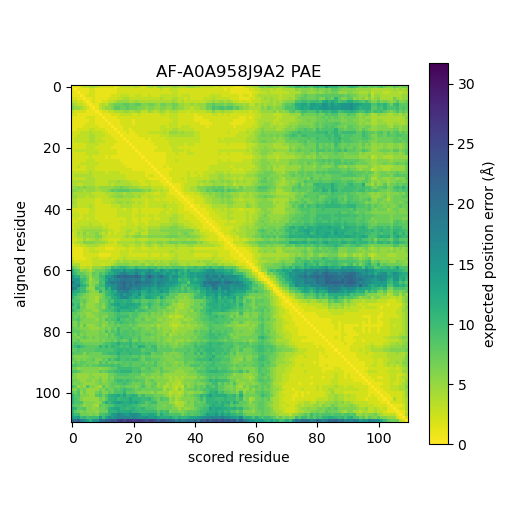588 1.00 97.06 83 ILE A CA 1
ATOM 625 C C . ILE A 1 83 ? -13.625 -3.312 18.393 1.00 97.06 83 ILE A C 1
ATOM 627 O O . ILE A 1 83 ? -13.539 -3.446 19.615 1.00 97.06 83 ILE A O 1
ATOM 631 N N . ASN A 1 84 ? -14.747 -3.584 17.721 1.00 97.00 84 ASN A N 1
ATOM 632 C CA . ASN A 1 84 ? -15.997 -4.024 18.343 1.00 97.00 84 ASN A CA 1
ATOM 633 C C . ASN A 1 84 ? -16.148 -5.552 18.437 1.00 97.00 84 ASN A C 1
ATOM 635 O O . ASN A 1 84 ? -17.052 -6.008 19.134 1.00 97.00 84 ASN A O 1
ATOM 639 N N . ASP A 1 85 ? -15.289 -6.333 17.779 1.00 97.38 85 ASP A N 1
ATOM 640 C CA . ASP A 1 85 ? -15.328 -7.799 17.783 1.00 97.38 85 ASP A CA 1
ATOM 641 C C . ASP A 1 85 ? -14.533 -8.387 18.971 1.00 97.38 85 ASP A C 1
ATOM 643 O O . ASP A 1 85 ? -13.305 -8.280 18.980 1.00 97.38 85 ASP A O 1
ATOM 647 N N . PRO A 1 86 ? -15.184 -9.046 19.955 1.00 97.38 86 PRO A N 1
ATOM 648 C CA . PRO A 1 86 ? -14.515 -9.645 21.115 1.00 97.38 86 PRO A CA 1
ATOM 649 C C . PRO A 1 86 ? -13.532 -10.774 20.783 1.00 97.38 86 PRO A C 1
ATOM 651 O O . PRO A 1 86 ? -12.657 -11.067 21.597 1.00 97.38 86 PRO A O 1
ATOM 654 N N . ALA A 1 87 ? -13.674 -11.424 19.624 1.00 97.56 87 ALA A N 1
ATOM 655 C CA . ALA A 1 87 ? -12.759 -12.471 19.173 1.00 97.56 87 ALA A CA 1
ATOM 656 C C . ALA A 1 87 ? -11.529 -11.899 18.447 1.00 97.56 87 ALA A C 1
ATOM 658 O O . ALA A 1 87 ? -10.553 -12.614 18.204 1.00 97.56 87 ALA A O 1
ATOM 659 N N . ASN A 1 88 ? -11.547 -10.609 18.103 1.00 96.75 88 ASN A N 1
ATOM 660 C CA . ASN A 1 88 ? -10.442 -9.960 17.424 1.00 96.75 88 ASN A CA 1
ATOM 661 C C . ASN A 1 88 ? -9.345 -9.572 18.420 1.00 96.75 88 ASN A C 1
ATOM 663 O O . ASN A 1 88 ? -9.598 -8.983 19.469 1.00 96.75 88 ASN A O 1
ATOM 667 N N . ARG A 1 89 ? -8.080 -9.788 18.045 1.00 96.69 89 ARG A N 1
ATOM 668 C CA . ARG A 1 89 ? -6.918 -9.351 18.844 1.00 96.69 89 ARG A CA 1
ATOM 669 C C . ARG A 1 89 ? -6.887 -7.840 19.121 1.00 96.69 89 ARG A C 1
ATOM 671 O O . ARG A 1 89 ? -6.128 -7.396 19.97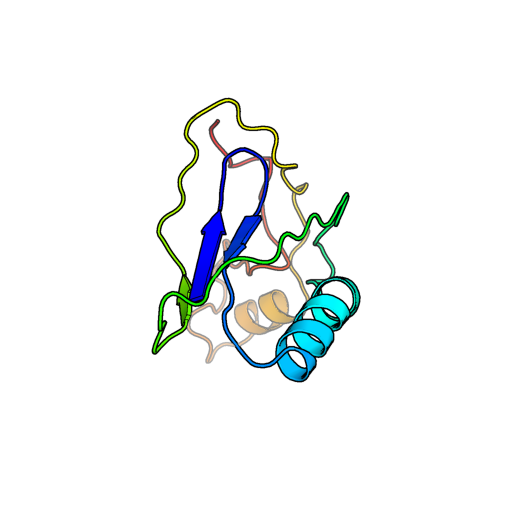7 1.00 96.69 89 ARG A O 1
ATOM 678 N N . ARG A 1 90 ? -7.631 -7.050 18.339 1.00 96.56 90 ARG A N 1
ATOM 679 C CA . ARG A 1 90 ? -7.752 -5.590 18.446 1.00 96.56 90 ARG A CA 1
ATOM 680 C C . ARG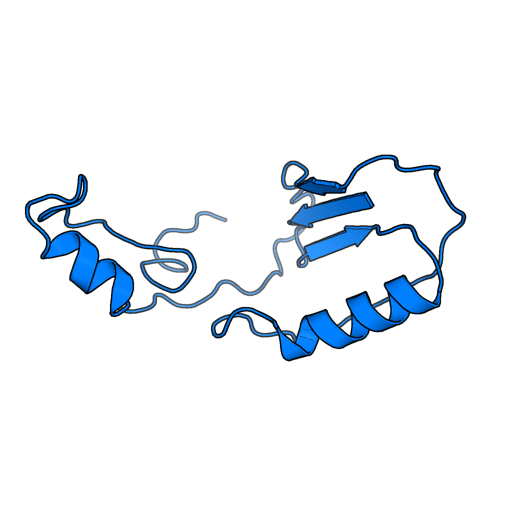 A 1 90 ? -9.020 -5.147 19.181 1.00 96.56 90 ARG A C 1
ATOM 682 O O . ARG A 1 90 ? -9.309 -3.950 19.175 1.00 96.56 90 ARG A O 1
ATOM 689 N N . PHE A 1 91 ? -9.753 -6.060 19.824 1.00 97.00 91 PHE A N 1
ATOM 690 C CA . PHE A 1 91 ? -10.933 -5.717 20.613 1.00 97.00 91 PHE A CA 1
ATOM 691 C C . PHE A 1 91 ? -10.616 -4.589 21.602 1.00 97.00 91 PHE A C 1
ATOM 693 O O . PHE A 1 91 ? -9.710 -4.708 22.430 1.00 97.00 91 PHE A O 1
ATOM 700 N N . ARG A 1 92 ? -11.347 -3.474 21.490 1.00 96.25 92 ARG A N 1
ATOM 701 C CA . ARG A 1 92 ? -11.171 -2.245 22.288 1.00 96.25 92 ARG A CA 1
ATOM 702 C C . ARG A 1 92 ? -9.774 -1.607 22.224 1.00 96.25 92 ARG A C 1
ATOM 704 O O . ARG A 1 92 ? -9.447 -0.793 23.085 1.00 96.25 92 ARG A O 1
ATOM 711 N N . TYR A 1 93 ? -8.957 -1.914 21.214 1.00 96.88 93 TYR A N 1
ATOM 712 C CA . TYR A 1 93 ? -7.654 -1.272 21.039 1.00 96.88 93 TYR A CA 1
ATOM 713 C C . TYR A 1 93 ? -7.812 0.146 20.448 1.00 96.88 93 TYR A C 1
ATOM 715 O O . TYR A 1 93 ? -8.224 0.279 19.288 1.00 96.88 93 TYR A O 1
ATOM 723 N N . PRO A 1 94 ? -7.461 1.214 21.197 1.00 93.44 94 PRO A N 1
ATOM 724 C CA . PRO A 1 94 ? -7.819 2.594 20.847 1.00 93.44 94 PRO A CA 1
ATOM 725 C C . PRO A 1 94 ? -7.025 3.176 19.670 1.00 93.44 94 PRO A C 1
ATOM 727 O O . PRO A 1 94 ? -7.468 4.141 19.059 1.00 93.44 94 PRO A O 1
ATOM 730 N N . PHE A 1 95 ? -5.877 2.588 19.319 1.00 94.94 95 PHE A N 1
ATOM 731 C CA . PHE A 1 95 ? -5.009 3.080 18.240 1.00 94.94 95 PHE A CA 1
ATOM 732 C C . PHE A 1 95 ? -5.129 2.265 16.944 1.00 94.94 95 PHE A C 1
ATOM 734 O O . PHE A 1 95 ? -4.246 2.314 16.085 1.00 94.94 95 PHE A O 1
ATOM 741 N N . THR A 1 96 ? -6.212 1.496 16.789 1.00 94.75 96 THR A N 1
ATOM 742 C CA . THR A 1 96 ? -6.464 0.705 15.577 1.00 94.75 96 THR A CA 1
ATOM 743 C C . THR A 1 96 ? -6.585 1.614 14.354 1.00 94.75 96 THR A C 1
ATOM 745 O O . THR A 1 96 ? -7.460 2.474 14.282 1.00 94.75 96 THR A O 1
ATOM 748 N N . ASN A 1 97 ? -5.723 1.392 13.365 1.00 94.56 97 ASN A N 1
ATOM 749 C CA . ASN A 1 97 ? -5.782 2.036 12.059 1.00 94.56 97 ASN A CA 1
ATOM 750 C C . ASN A 1 97 ? -5.338 1.058 10.959 1.00 94.56 97 ASN A C 1
ATOM 752 O O . ASN A 1 97 ? -4.754 0.007 11.236 1.00 94.56 97 ASN A O 1
ATOM 756 N N . CYS A 1 98 ? -5.634 1.398 9.707 1.00 91.25 98 CYS A N 1
ATOM 757 C CA . CYS A 1 98 ? -5.200 0.652 8.528 1.00 91.25 98 CYS A CA 1
ATOM 758 C C . CYS A 1 98 ? -4.640 1.614 7.476 1.00 91.25 98 CYS A C 1
ATOM 760 O O . CYS A 1 98 ? -4.560 2.817 7.707 1.00 91.25 98 CYS A O 1
ATOM 762 N N . THR A 1 99 ? -4.290 1.124 6.287 1.00 88.38 99 THR A N 1
ATOM 763 C CA . THR A 1 99 ? -3.809 1.975 5.184 1.00 88.38 99 THR A CA 1
ATOM 764 C C . THR A 1 99 ? -4.836 3.019 4.723 1.00 88.38 99 THR A C 1
ATOM 766 O O . THR A 1 99 ? -4.437 4.047 4.181 1.00 88.38 99 THR A O 1
ATOM 769 N N . HIS A 1 100 ? -6.128 2.817 5.011 1.00 87.38 100 HIS A N 1
ATOM 770 C CA . HIS A 1 100 ? -7.231 3.699 4.610 1.00 87.38 100 HIS A CA 1
ATOM 771 C C . HIS A 1 100 ? -7.660 4.733 5.664 1.00 87.38 100 HIS A C 1
ATOM 773 O O . HIS A 1 100 ? -8.480 5.587 5.340 1.00 87.38 100 HIS A O 1
ATOM 779 N N . CYS A 1 101 ? -7.174 4.652 6.909 1.00 91.12 101 CYS A N 1
ATOM 780 C CA . CYS A 1 101 ? -7.591 5.556 7.988 1.00 91.12 101 CYS A CA 1
ATOM 781 C C . CYS A 1 101 ? -6.498 5.805 9.037 1.00 91.12 101 CYS A C 1
ATOM 783 O O . CYS A 1 101 ? -5.427 5.197 9.002 1.00 91.12 101 CYS A O 1
ATOM 785 N N . GLY A 1 102 ? -6.807 6.650 10.016 1.00 91.62 102 GLY A N 1
ATOM 786 C CA . GLY A 1 102 ? -5.945 6.998 11.138 1.00 91.62 102 GLY A CA 1
ATOM 787 C C . GLY A 1 102 ? -5.130 8.272 10.902 1.00 91.62 102 GLY A C 1
ATOM 788 O O . GLY A 1 102 ? -5.225 8.888 9.834 1.00 91.62 102 GLY A O 1
ATOM 789 N N . PRO A 1 103 ? -4.324 8.666 11.901 1.00 89.94 103 PRO A N 1
ATOM 790 C CA . PRO A 1 103 ? -3.435 9.808 11.775 1.00 89.94 103 PRO A CA 1
ATOM 791 C C . PRO A 1 103 ? -2.357 9.546 10.712 1.00 89.94 103 PRO A C 1
ATOM 793 O O . PRO A 1 103 ? -1.887 8.416 10.510 1.00 89.94 103 PRO A O 1
ATOM 796 N N . ARG A 1 104 ? -2.000 10.609 10.001 1.00 86.12 104 ARG A N 1
ATOM 797 C CA . ARG A 1 104 ? -0.983 10.682 8.955 1.00 86.12 104 ARG A CA 1
ATOM 798 C C . ARG A 1 104 ? -0.183 11.955 9.184 1.00 86.12 104 ARG A C 1
ATOM 800 O O . ARG A 1 104 ? 0.863 11.896 9.818 1.00 86.12 104 ARG A O 1
ATOM 807 N N . PHE A 1 105 ? -0.701 13.093 8.733 1.00 84.50 105 PHE A N 1
ATOM 808 C CA . PHE A 1 105 ? -0.032 14.384 8.837 1.00 84.50 105 PHE A CA 1
ATOM 809 C C . PHE A 1 105 ? 0.384 14.729 10.271 1.00 84.50 105 PHE A C 1
ATOM 811 O O . PHE A 1 105 ? 1.507 15.175 10.477 1.00 84.50 105 PHE A O 1
ATOM 818 N N . SER A 1 106 ? -0.467 14.462 11.264 1.00 84.75 106 SER A N 1
ATOM 819 C CA . SER A 1 106 ? -0.187 14.819 12.663 1.00 84.75 106 SER A CA 1
ATOM 820 C C . SER A 1 106 ? 0.952 14.038 13.326 1.00 84.75 106 SER A C 1
ATOM 822 O O . SER A 1 106 ? 1.413 14.454 14.386 1.00 84.75 106 SER A O 1
ATOM 824 N N . ILE A 1 107 ? 1.406 12.926 12.740 1.00 85.44 107 ILE A N 1
ATOM 825 C CA . ILE A 1 107 ? 2.403 12.027 13.352 1.00 85.44 107 ILE A CA 1
ATOM 826 C C . ILE A 1 107 ? 3.658 11.819 12.496 1.00 85.44 107 ILE A C 1
ATOM 828 O O . ILE A 1 107 ? 4.527 11.033 12.867 1.00 85.44 107 ILE A O 1
ATOM 832 N N . ILE A 1 108 ? 3.747 12.462 11.329 1.00 81.38 108 ILE A N 1
ATOM 833 C CA . ILE A 1 108 ? 4.913 12.338 10.450 1.00 81.38 108 ILE A CA 1
ATOM 834 C C . ILE A 1 108 ? 5.962 13.379 10.842 1.00 81.38 108 ILE A C 1
ATOM 836 O O . ILE A 1 108 ? 5.717 14.579 10.772 1.00 81.38 108 ILE A O 1
ATOM 840 N N . GLU A 1 109 ? 7.158 12.900 11.176 1.00 74.00 109 GLU A N 1
ATOM 841 C CA . GLU A 1 109 ? 8.348 13.727 11.377 1.00 74.00 109 GLU A CA 1
ATOM 842 C C . GLU A 1 109 ? 9.146 13.807 10.058 1.00 74.00 109 GLU A C 1
ATOM 844 O O . GLU A 1 109 ? 9.402 12.793 9.387 1.00 74.00 109 GLU A O 1
ATOM 849 N N . ALA A 1 110 ? 9.466 15.032 9.631 1.00 63.38 110 ALA A N 1
ATOM 850 C CA . ALA A 1 110 ? 10.157 15.315 8.371 1.00 63.38 110 ALA A CA 1
ATOM 851 C C . ALA A 1 110 ? 11.679 15.252 8.525 1.00 63.38 110 ALA A C 1
ATOM 853 O O . ALA A 1 110 ? 12.211 15.848 9.480 1.00 63.38 110 ALA A O 1
#

Sequence (110 aa):
GWVQNASRGVLIEVEGTMAALGVFLARIPQEKPAQACLLSVEQVYLDPRGYQQFEIRKSNTAGPKTALILPDIATCPQCLAEINDPANRRFRYPFTNCTHCGPRFSIIEA

Solvent-accessible surface area (backbone atoms only — not comparable to full-atom values): 7131 Å² total; per-residue (Å²): 49,39,38,29,48,37,18,72,39,76,49,74,48,80,77,76,55,72,67,58,49,52,52,53,63,60,40,51,82,75,68,50,58,90,88,63,81,80,88,80,85,88,86,80,92,74,82,84,84,76,66,90,55,76,44,82,49,79,68,50,56,78,67,77,78,66,46,84,74,55,70,63,34,72,76,41,73,68,51,53,50,40,31,69,31,86,88,37,98,43,43,73,44,90,82,67,60,56,99,84,22,28,81,37,52,89,75,63,86,132

Mean predicted aligned error: 6.04 Å

Nearest PDB structures (foldseek):
  3vth-assembly1_A  TM=9.254E-01  e=8.607E-08  Caldanaerobacter subterraneus subsp. tengcongensis MB4
  3ttf-assembly1_A  TM=9.709E-01  e=4.171E-04  Escherichia coli O157:H7
  4g9i-assembly1_A  TM=5.799E-01  e=2.431E-06  Thermococcus kodakarensis KOD1
  3vth-assembly2_B  TM=9.938E-01  e=2.709E-03  Caldanaerobacter subterraneus subsp. tengcongensis MB4

Secondary structure (DSSP, 8-state):
-EEEEETTEEEEE--S-HHHHHHHHHHHHHHS-TT-----------------S-EEPPPB--S---SPPPPPBPPPHHHHHHHH-TTSTTTT-TT---TTSB-SGGG---

Foldseek 3Di:
DEWAAELAGIDDDDDDDPVVVVVVVVVCVVVPDPQDDDPDDDDDDDDDPPDPDYYYDYYDHPDHRPYDKGAAFPADPVQVVLCCDPVHPNPVPPQGDDPNHGHIVVPDDD